Protein AF-I3VZL4-F1 (afdb_monomer_lite)

Secondary structure (DSSP, 8-state):
--SHHHHHHHHHHHHHHHHHHHHHHHIIIII----S-TTHHHHHHHHHTTS-HHHHHHHHHHHHHHHHHHTTTSTT--HHHHHHHHHHHHHHHHHHT--

Sequence (99 aa):
MRDKDTVSQLLSAAFFILPALILHLYGYLVKKEIWIASGDFYVIPTIGIMVLPEYAATLMLVALVICIAVTRWIPKIPFVTVLFFVFSGYQVLILSGAL

Structure (mmCIF, N/CA/C/O backbone):
data_AF-I3VZL4-F1
#
_entry.id   AF-I3VZL4-F1
#
loop_
_atom_site.group_PDB
_atom_site.id
_atom_site.type_symbol
_atom_site.label_atom_id
_atom_site.label_alt_id
_atom_site.label_comp_id
_atom_site.label_asym_id
_atom_site.label_entity_id
_atom_site.label_seq_id
_atom_site.pdbx_PDB_ins_code
_atom_site.Cartn_x
_atom_site.Cartn_y
_atom_site.Cartn_z
_atom_site.occupancy
_atom_site.B_iso_or_equiv
_atom_site.auth_seq_id
_atom_site.auth_comp_id
_atom_site.auth_asym_id
_atom_site.auth_atom_id
_atom_site.pdbx_PDB_model_num
ATOM 1 N N . MET A 1 1 ? 24.363 -2.404 -15.374 1.00 43.47 1 MET A N 1
ATOM 2 C CA . MET A 1 1 ? 22.893 -2.511 -15.230 1.00 43.47 1 MET A CA 1
ATOM 3 C C . MET A 1 1 ? 22.526 -2.786 -13.767 1.00 43.47 1 MET A C 1
ATOM 5 O O . MET A 1 1 ? 22.038 -3.857 -13.474 1.00 43.47 1 MET A O 1
ATOM 9 N N . ARG A 1 2 ? 22.846 -1.886 -12.821 1.00 47.75 2 ARG A N 1
ATOM 10 C CA . ARG A 1 2 ? 22.563 -2.109 -11.380 1.00 47.75 2 ARG A CA 1
ATOM 11 C C .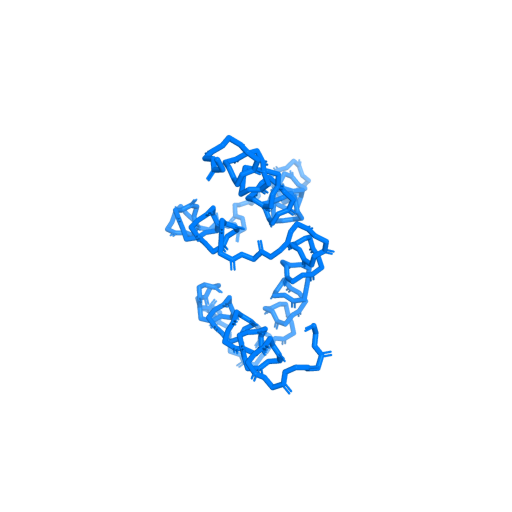 ARG A 1 2 ? 21.989 -0.882 -10.658 1.00 47.75 2 ARG A C 1
ATOM 13 O O . ARG A 1 2 ? 21.516 -1.004 -9.541 1.00 47.75 2 ARG A O 1
ATOM 20 N N . ASP A 1 3 ? 22.011 0.283 -11.307 1.00 50.91 3 ASP A N 1
ATOM 21 C CA . ASP A 1 3 ? 21.625 1.563 -10.696 1.00 50.91 3 ASP A CA 1
ATOM 22 C C . ASP A 1 3 ? 20.216 2.025 -11.120 1.00 50.91 3 ASP A C 1
ATOM 24 O O . ASP A 1 3 ? 19.443 2.530 -10.309 1.00 50.91 3 ASP A O 1
ATOM 28 N N . LYS A 1 4 ? 19.829 1.743 -12.378 1.00 52.81 4 LYS A N 1
ATOM 29 C CA . LYS A 1 4 ? 18.481 2.040 -12.900 1.00 52.81 4 LYS A CA 1
ATOM 30 C C . LYS A 1 4 ? 17.372 1.259 -12.179 1.00 52.81 4 LYS A C 1
ATOM 32 O O . LYS A 1 4 ? 16.263 1.773 -12.065 1.00 52.81 4 LYS A O 1
ATOM 37 N N . ASP A 1 5 ? 17.681 0.075 -11.651 1.00 73.00 5 ASP A N 1
ATOM 38 C CA . ASP A 1 5 ? 16.697 -0.777 -10.975 1.00 73.00 5 ASP A CA 1
ATOM 39 C C . ASP A 1 5 ? 16.379 -0.275 -9.562 1.00 73.00 5 ASP A C 1
ATOM 41 O O . ASP A 1 5 ? 15.218 -0.267 -9.163 1.00 73.00 5 ASP A O 1
ATOM 45 N N . THR A 1 6 ? 17.372 0.235 -8.829 1.00 85.50 6 THR A N 1
ATOM 46 C CA . THR A 1 6 ? 17.184 0.697 -7.444 1.00 85.50 6 THR A CA 1
ATOM 47 C C . THR A 1 6 ? 16.317 1.950 -7.375 1.00 85.50 6 THR A C 1
ATOM 49 O O . THR A 1 6 ? 15.414 2.035 -6.545 1.00 85.50 6 THR A O 1
ATOM 52 N N . VAL A 1 7 ? 16.555 2.922 -8.263 1.00 89.44 7 VAL A N 1
ATOM 53 C CA . VAL A 1 7 ? 15.745 4.151 -8.321 1.00 89.44 7 VAL A CA 1
ATOM 54 C C . VAL A 1 7 ? 14.301 3.823 -8.698 1.00 89.44 7 VAL A C 1
ATOM 56 O O . VAL A 1 7 ? 13.374 4.356 -8.091 1.00 89.44 7 VAL A O 1
ATOM 59 N N . SER A 1 8 ? 14.107 2.910 -9.654 1.00 89.81 8 SER A N 1
ATOM 60 C CA . SER A 1 8 ? 12.779 2.437 -10.056 1.00 89.81 8 SER A CA 1
ATOM 61 C C . SER 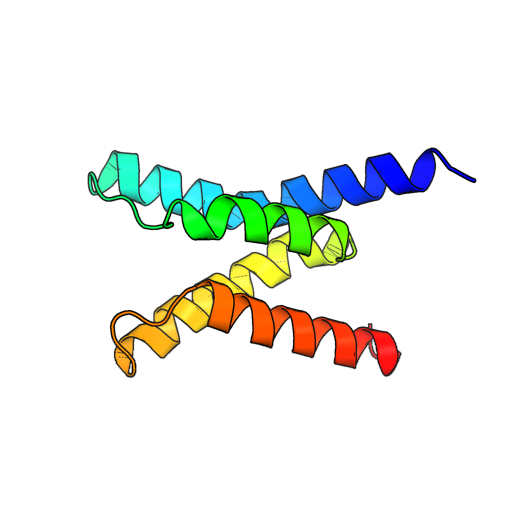A 1 8 ? 12.049 1.746 -8.898 1.00 89.81 8 SER A C 1
ATOM 63 O O . SER A 1 8 ? 10.916 2.100 -8.582 1.00 89.81 8 SER A O 1
ATOM 65 N N . GLN A 1 9 ? 12.718 0.836 -8.184 1.00 91.38 9 GLN A N 1
ATOM 66 C CA . GLN A 1 9 ? 12.158 0.160 -7.007 1.00 91.38 9 GLN A CA 1
ATOM 67 C C . GLN A 1 9 ? 11.798 1.143 -5.890 1.00 91.38 9 GLN A C 1
ATOM 69 O O . GLN A 1 9 ? 10.741 1.015 -5.273 1.00 91.38 9 GLN A O 1
ATOM 74 N N . LEU A 1 10 ? 12.646 2.146 -5.645 1.00 92.88 10 LEU A N 1
ATOM 75 C CA . LEU A 1 10 ? 12.395 3.163 -4.627 1.00 92.88 10 LEU A CA 1
ATOM 76 C C . LEU A 1 10 ? 11.200 4.052 -4.995 1.00 92.88 10 LEU A C 1
ATOM 78 O O . LEU A 1 10 ? 10.360 4.329 -4.140 1.00 92.88 10 LEU A O 1
ATOM 82 N N . LEU A 1 11 ? 11.097 4.462 -6.264 1.00 94.38 11 LEU A N 1
ATOM 83 C CA . LEU A 1 11 ? 9.942 5.203 -6.776 1.00 94.38 11 LEU A CA 1
ATOM 84 C C . LEU A 1 11 ? 8.660 4.382 -6.660 1.00 94.38 11 LEU A C 1
ATOM 86 O O . LEU A 1 11 ? 7.646 4.900 -6.199 1.00 94.38 11 LEU A O 1
ATOM 90 N N . SER A 1 12 ? 8.718 3.101 -7.018 1.00 95.25 12 SER A N 1
ATOM 91 C CA . SER A 1 12 ? 7.574 2.202 -6.898 1.00 95.25 12 SER A CA 1
ATOM 92 C C . SER A 1 12 ? 7.128 2.048 -5.446 1.00 95.25 12 SER A C 1
ATOM 94 O O . SER A 1 12 ? 5.956 2.248 -5.137 1.00 95.25 12 SER A O 1
ATOM 96 N N . ALA A 1 13 ? 8.062 1.823 -4.516 1.00 94.94 13 ALA A N 1
ATOM 97 C CA . ALA A 1 13 ? 7.755 1.779 -3.090 1.00 94.94 13 ALA A CA 1
ATOM 98 C C . ALA A 1 13 ? 7.132 3.090 -2.587 1.00 94.94 13 ALA A C 1
ATOM 100 O O . ALA A 1 13 ? 6.112 3.059 -1.897 1.00 94.94 13 ALA A O 1
ATOM 101 N N . ALA A 1 14 ? 7.693 4.240 -2.970 1.00 94.88 14 ALA A N 1
ATOM 102 C CA . ALA A 1 14 ? 7.159 5.546 -2.599 1.00 94.88 14 ALA A CA 1
ATOM 103 C C . ALA A 1 14 ? 5.724 5.747 -3.118 1.00 94.88 14 ALA A C 1
ATOM 105 O O . ALA A 1 14 ? 4.840 6.138 -2.354 1.00 94.88 14 ALA A O 1
ATOM 106 N N . PHE A 1 15 ? 5.469 5.431 -4.390 1.00 96.31 15 PHE A N 1
ATOM 107 C CA . PHE A 1 15 ? 4.143 5.546 -5.000 1.00 96.31 15 PHE A CA 1
ATOM 108 C C . PHE A 1 15 ? 3.140 4.537 -4.446 1.00 96.31 15 PHE A C 1
ATOM 110 O O . PHE A 1 15 ? 1.971 4.879 -4.293 1.00 96.31 15 PHE A O 1
ATOM 117 N N . PHE A 1 16 ? 3.578 3.331 -4.088 1.00 96.56 16 PHE A N 1
ATOM 118 C CA . PHE A 1 16 ? 2.722 2.320 -3.472 1.00 96.56 16 PHE A CA 1
ATOM 119 C C . PHE A 1 16 ? 2.287 2.734 -2.059 1.00 96.56 16 PHE A C 1
ATOM 121 O O . PHE A 1 16 ? 1.136 2.543 -1.681 1.00 96.56 16 PHE A O 1
ATOM 128 N N . ILE A 1 17 ? 3.181 3.344 -1.273 1.00 95.12 17 ILE A N 1
ATOM 129 C CA . ILE A 1 17 ? 2.876 3.813 0.091 1.00 95.12 17 ILE A CA 1
ATOM 130 C C . ILE A 1 17 ? 1.948 5.033 0.077 1.00 95.12 17 ILE A C 1
ATOM 132 O O . ILE A 1 17 ? 1.105 5.177 0.966 1.00 95.12 17 ILE A O 1
ATOM 136 N N . LEU A 1 18 ? 2.101 5.922 -0.908 1.00 94.81 18 LEU A N 1
ATOM 137 C CA . LEU A 1 18 ? 1.504 7.257 -0.899 1.00 94.81 18 LEU A CA 1
ATOM 138 C C . LEU A 1 18 ? -0.018 7.271 -0.628 1.00 94.81 18 LEU A C 1
ATOM 140 O O . LEU A 1 18 ? -0.431 8.011 0.268 1.00 94.81 18 LEU A O 1
ATOM 144 N N . PRO A 1 19 ? -0.871 6.459 -1.289 1.00 94.81 19 PRO A N 1
ATOM 145 C CA . PRO A 1 19 ? -2.316 6.502 -1.049 1.00 94.81 19 PRO A CA 1
ATOM 146 C C . PRO A 1 19 ? -2.703 6.054 0.363 1.00 94.81 19 PRO A C 1
ATOM 148 O O . PRO A 1 19 ? -3.555 6.670 1.005 1.00 94.81 19 PRO A O 1
ATOM 151 N N . ALA A 1 20 ? -2.045 5.009 0.868 1.00 93.38 20 ALA A N 1
ATOM 152 C CA . ALA A 1 20 ? -2.246 4.509 2.223 1.00 93.38 20 ALA A CA 1
ATOM 153 C C . ALA A 1 20 ? -1.831 5.557 3.265 1.00 93.38 20 ALA A C 1
ATOM 155 O O . ALA A 1 20 ? -2.550 5.799 4.235 1.00 93.38 20 ALA A O 1
ATOM 156 N N . LEU A 1 21 ? -0.709 6.238 3.029 1.00 92.75 21 LEU A N 1
ATOM 157 C CA . LEU A 1 21 ? -0.200 7.283 3.909 1.00 92.75 21 LEU A CA 1
ATOM 158 C C . LEU A 1 21 ? -1.112 8.518 3.927 1.00 92.75 21 LEU A C 1
ATOM 160 O O . LEU A 1 21 ? -1.389 9.044 5.002 1.00 92.75 21 LEU A O 1
ATOM 164 N N . ILE A 1 22 ? -1.641 8.943 2.775 1.00 94.00 22 ILE A N 1
ATOM 165 C CA . ILE A 1 22 ? -2.627 10.035 2.695 1.00 94.00 22 ILE A CA 1
ATOM 166 C C . ILE A 1 22 ? -3.879 9.687 3.509 1.00 94.00 22 ILE A C 1
ATOM 168 O O . ILE A 1 22 ? -4.343 10.504 4.307 1.00 94.00 22 ILE A O 1
ATOM 172 N N . LEU A 1 23 ? -4.408 8.472 3.343 1.00 91.75 23 LEU A N 1
ATOM 173 C CA . LEU A 1 23 ? -5.600 8.029 4.062 1.00 91.75 23 LEU A CA 1
ATOM 174 C C . LEU A 1 23 ? -5.346 7.947 5.576 1.00 91.75 23 LEU A C 1
ATOM 176 O O . LEU A 1 23 ? -6.177 8.386 6.370 1.00 91.75 23 LEU A O 1
ATOM 180 N N . HIS A 1 24 ? -4.176 7.447 5.975 1.00 91.06 24 HIS A N 1
ATOM 181 C CA . HIS A 1 24 ? -3.755 7.399 7.371 1.00 91.06 24 HIS A CA 1
ATOM 182 C C . HIS A 1 24 ? -3.642 8.799 7.986 1.00 91.06 24 HIS A C 1
ATOM 184 O O . HIS A 1 24 ? -4.183 9.039 9.064 1.00 91.06 24 HIS A O 1
ATOM 190 N N . LEU A 1 25 ? -2.984 9.738 7.296 1.00 93.06 25 LEU A N 1
ATOM 191 C CA . LEU A 1 25 ? -2.872 11.127 7.744 1.00 93.06 25 LEU A CA 1
ATOM 192 C C . LEU A 1 25 ? -4.246 11.785 7.875 1.00 93.06 25 LEU A C 1
ATOM 194 O O . LEU A 1 25 ? -4.498 12.474 8.860 1.00 93.06 25 LEU A O 1
ATOM 198 N N . TYR A 1 26 ? -5.152 11.547 6.925 1.00 93.31 26 TYR A N 1
ATOM 199 C CA . TYR A 1 26 ? -6.523 12.041 7.010 1.00 93.31 26 TYR A CA 1
ATOM 200 C C . TYR A 1 26 ? -7.250 11.497 8.250 1.00 93.31 26 TYR A C 1
ATOM 202 O O . TYR A 1 26 ? -7.803 12.280 9.027 1.00 93.31 26 TYR A O 1
ATOM 210 N N . GLY A 1 27 ? -7.210 10.179 8.476 1.00 91.81 27 GLY A N 1
ATOM 211 C CA . GLY A 1 27 ? -7.804 9.545 9.657 1.00 91.81 27 GLY A CA 1
ATOM 212 C C . GLY A 1 27 ? -7.229 10.098 10.962 1.00 91.81 27 GLY A C 1
ATOM 213 O O . GLY A 1 27 ? -7.970 10.462 11.878 1.00 91.81 27 GLY A O 1
ATOM 214 N N . TYR A 1 28 ? -5.912 10.289 11.009 1.00 93.12 28 TYR A N 1
ATOM 215 C CA . TYR A 1 28 ? -5.234 10.833 12.178 1.00 93.12 28 TYR A CA 1
ATOM 216 C C . TYR A 1 28 ? -5.598 12.302 12.448 1.00 93.12 28 TYR A C 1
ATOM 218 O O . TYR A 1 28 ? -5.913 12.672 13.581 1.00 93.12 28 TYR A O 1
ATOM 226 N N . LEU A 1 29 ? -5.583 13.158 11.423 1.00 95.62 29 LEU A N 1
ATOM 227 C CA . LEU A 1 29 ? -5.812 14.596 11.579 1.00 95.62 29 LEU A CA 1
ATOM 228 C C . LEU A 1 29 ? -7.284 14.930 11.839 1.00 95.62 29 LEU A C 1
ATOM 230 O O . LEU A 1 29 ? -7.572 15.749 12.712 1.00 95.62 29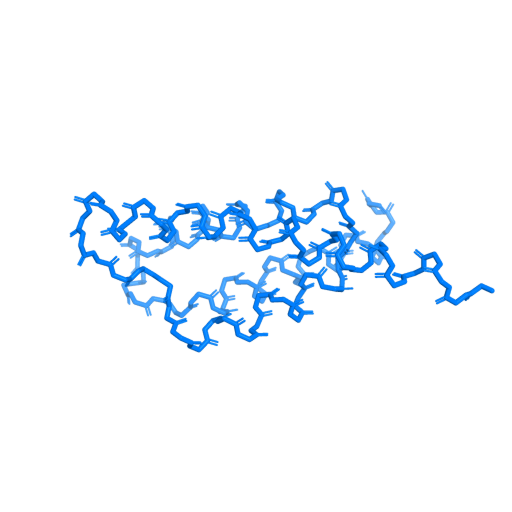 LEU A O 1
ATOM 234 N N . VAL A 1 30 ? -8.202 14.291 11.107 1.00 95.56 30 VAL A N 1
ATOM 235 C CA . VAL A 1 30 ? -9.635 14.626 11.112 1.00 95.56 30 VAL A CA 1
ATOM 236 C C . VAL A 1 30 ? -10.417 13.787 12.117 1.00 95.56 30 VAL A C 1
ATOM 238 O O . VAL A 1 30 ? -11.320 14.305 12.772 1.00 95.56 30 VAL A O 1
ATOM 241 N N . LYS A 1 31 ? -10.098 12.494 12.241 1.00 92.12 31 LYS A N 1
ATOM 242 C CA . LYS A 1 31 ? -10.854 11.549 13.079 1.00 92.12 31 LYS A CA 1
ATOM 243 C C . LYS A 1 31 ? -10.145 11.175 14.378 1.00 92.12 31 LYS A C 1
ATOM 245 O O . LYS A 1 31 ? -10.795 10.622 15.254 1.00 92.12 31 LYS A O 1
ATOM 250 N N . LYS A 1 32 ? -8.858 11.521 14.534 1.00 90.50 32 LYS A N 1
ATOM 251 C CA . LYS A 1 32 ? -8.008 11.094 15.664 1.00 90.50 32 LYS A CA 1
ATOM 252 C C . LYS A 1 32 ? -7.921 9.569 15.786 1.00 90.50 32 LYS A C 1
ATOM 254 O O . LYS A 1 32 ? -7.739 9.037 16.876 1.00 90.50 32 LYS A O 1
ATOM 259 N N . GLU A 1 33 ? -8.016 8.878 14.653 1.00 87.81 33 GLU A N 1
ATOM 260 C CA . GLU A 1 33 ? -7.976 7.421 14.566 1.00 87.81 33 GLU A CA 1
ATOM 261 C C . GLU A 1 33 ? -6.739 6.951 13.798 1.00 87.81 33 GLU A C 1
ATOM 263 O O . GLU A 1 33 ? -6.257 7.613 12.879 1.00 87.81 33 GLU A O 1
ATOM 268 N N . ILE A 1 34 ? -6.238 5.774 14.170 1.00 85.31 34 ILE A N 1
ATOM 269 C CA . ILE A 1 34 ? -5.142 5.089 13.484 1.00 85.31 34 ILE A CA 1
ATOM 270 C C . ILE A 1 34 ? -5.769 3.994 12.622 1.00 85.31 34 ILE A C 1
ATOM 272 O O . ILE A 1 34 ? -6.263 2.998 13.145 1.00 85.31 34 ILE A O 1
ATOM 276 N N . TRP A 1 35 ? -5.774 4.190 11.304 1.00 83.44 35 TRP A N 1
ATOM 277 C CA . TRP A 1 35 ? -6.452 3.278 10.370 1.00 83.44 35 TRP A CA 1
ATOM 278 C C . TRP A 1 35 ? -5.560 2.194 9.773 1.00 83.44 35 TRP A C 1
ATOM 280 O O . TRP A 1 35 ? -6.065 1.183 9.299 1.00 83.44 35 TRP A O 1
ATOM 290 N N . ILE A 1 36 ? -4.244 2.396 9.795 1.00 82.88 36 ILE A N 1
ATOM 291 C CA . ILE A 1 36 ? -3.274 1.411 9.310 1.00 82.88 36 ILE A CA 1
ATOM 292 C C . ILE A 1 36 ? -2.525 0.886 10.520 1.00 82.88 36 ILE A C 1
ATOM 294 O O . ILE A 1 36 ? -1.948 1.675 11.275 1.00 82.88 36 ILE A O 1
ATOM 298 N N . ALA A 1 37 ? -2.569 -0.429 10.720 1.00 81.25 37 ALA A N 1
ATOM 299 C CA . ALA A 1 37 ? -1.908 -1.059 11.846 1.00 81.25 37 ALA A CA 1
ATOM 300 C C . ALA A 1 37 ? -0.389 -1.025 11.644 1.00 81.25 37 ALA A C 1
ATOM 302 O O . ALA A 1 37 ? 0.104 -1.110 10.521 1.00 81.25 37 ALA A O 1
ATOM 303 N N . SER A 1 38 ? 0.371 -0.965 12.739 1.00 75.62 38 SER A N 1
ATOM 304 C CA . SER A 1 38 ? 1.842 -0.994 12.699 1.00 75.62 38 SER A CA 1
ATOM 305 C C . SER A 1 38 ? 2.394 -2.205 11.933 1.00 75.62 38 SER A C 1
ATOM 307 O O . SER A 1 38 ? 3.417 -2.094 11.264 1.00 75.62 38 SER A O 1
ATOM 309 N N . GLY A 1 39 ? 1.689 -3.341 11.977 1.00 75.31 39 GLY A N 1
ATOM 310 C CA . GLY A 1 39 ? 2.039 -4.550 11.232 1.00 75.31 39 GLY A CA 1
ATOM 311 C C . GLY A 1 39 ? 1.927 -4.417 9.709 1.00 75.31 39 GLY A C 1
ATOM 312 O O . GLY A 1 39 ? 2.604 -5.139 8.990 1.00 75.31 39 GLY A O 1
ATOM 313 N N . ASP A 1 40 ? 1.144 -3.474 9.191 1.00 83.00 40 ASP A N 1
ATOM 314 C CA . ASP A 1 40 ? 1.023 -3.279 7.743 1.00 83.00 40 ASP A CA 1
ATOM 315 C C . ASP A 1 40 ? 2.201 -2.449 7.189 1.00 83.00 40 ASP A C 1
ATOM 317 O O . ASP A 1 40 ? 2.541 -2.545 6.009 1.00 83.00 40 ASP A O 1
ATOM 321 N N . PHE A 1 41 ? 2.889 -1.677 8.043 1.00 78.81 41 PHE A N 1
ATOM 322 C CA . PHE A 1 41 ? 3.940 -0.740 7.625 1.00 78.81 41 PHE A CA 1
ATOM 323 C C . PHE A 1 41 ? 5.200 -1.401 7.061 1.00 78.81 41 PHE A C 1
ATOM 325 O O . PHE A 1 41 ? 5.897 -0.755 6.284 1.00 78.81 41 PHE A O 1
ATOM 332 N N . TYR A 1 42 ? 5.510 -2.657 7.407 1.00 81.31 42 TYR A N 1
ATOM 333 C CA . TYR A 1 42 ? 6.632 -3.373 6.780 1.00 81.31 42 TYR A CA 1
ATOM 334 C C . TYR A 1 42 ? 6.213 -4.090 5.489 1.00 81.31 42 TYR A C 1
ATOM 336 O O . TYR A 1 42 ? 7.032 -4.282 4.589 1.00 81.31 42 TYR A O 1
ATOM 344 N N . VAL A 1 43 ? 4.935 -4.456 5.361 1.00 88.00 43 VAL A N 1
ATOM 345 C CA . VAL A 1 43 ? 4.420 -5.187 4.197 1.00 88.00 43 VAL A CA 1
ATOM 346 C C . VAL A 1 43 ? 4.284 -4.259 2.997 1.00 88.00 43 VAL A C 1
ATOM 348 O O . VAL A 1 43 ? 4.700 -4.608 1.896 1.00 88.00 43 VAL A O 1
ATOM 351 N N . ILE A 1 44 ? 3.758 -3.054 3.214 1.00 90.31 44 ILE A N 1
ATOM 352 C CA . ILE A 1 44 ? 3.513 -2.068 2.156 1.00 90.31 44 ILE A CA 1
ATOM 353 C C . ILE A 1 44 ? 4.783 -1.744 1.333 1.00 90.31 44 ILE A C 1
ATOM 355 O O . ILE A 1 44 ? 4.737 -1.923 0.115 1.00 90.31 44 ILE A O 1
ATOM 359 N N . PRO A 1 45 ? 5.920 -1.314 1.921 1.00 88.94 45 PRO A N 1
ATOM 360 C CA . PRO A 1 45 ? 7.140 -1.048 1.153 1.00 88.94 45 PRO A CA 1
ATOM 361 C C . PRO A 1 45 ? 7.699 -2.309 0.485 1.00 88.94 45 PRO A C 1
ATOM 363 O O . PRO A 1 45 ? 8.213 -2.228 -0.628 1.00 88.94 45 PRO A O 1
ATOM 366 N N . THR A 1 46 ? 7.566 -3.473 1.132 1.00 91.31 46 THR A N 1
ATOM 367 C CA . THR A 1 46 ? 8.033 -4.758 0.587 1.00 91.31 46 THR A CA 1
ATOM 368 C C . THR A 1 46 ? 7.277 -5.147 -0.681 1.00 91.31 46 THR A C 1
ATOM 370 O O . THR A 1 46 ? 7.890 -5.587 -1.647 1.00 91.31 46 THR A O 1
ATOM 373 N N . ILE A 1 47 ? 5.957 -4.950 -0.713 1.00 92.88 47 ILE A N 1
ATOM 374 C CA . ILE A 1 47 ? 5.169 -5.148 -1.935 1.00 92.88 47 ILE A CA 1
ATOM 375 C C . ILE A 1 47 ? 5.525 -4.071 -2.961 1.00 92.88 47 ILE A C 1
ATOM 377 O O . ILE A 1 47 ? 5.712 -4.381 -4.133 1.00 92.88 47 ILE A O 1
ATOM 381 N N . GLY A 1 48 ? 5.676 -2.820 -2.523 1.00 92.56 48 GLY A N 1
ATOM 382 C CA . GLY A 1 48 ? 5.973 -1.690 -3.398 1.00 92.56 48 GLY A CA 1
ATOM 383 C C . GLY A 1 48 ? 7.228 -1.876 -4.255 1.00 92.56 48 GLY A C 1
ATOM 384 O O . GLY A 1 48 ? 7.197 -1.573 -5.441 1.00 92.56 48 GLY A O 1
ATOM 385 N N . ILE A 1 49 ? 8.306 -2.459 -3.720 1.00 94.38 49 ILE A N 1
ATOM 386 C CA . ILE A 1 49 ? 9.520 -2.741 -4.516 1.00 94.38 49 ILE A CA 1
ATOM 387 C C . ILE A 1 49 ? 9.338 -3.851 -5.571 1.00 94.38 49 ILE A C 1
ATOM 389 O O . ILE A 1 49 ? 10.183 -3.991 -6.451 1.00 94.38 49 ILE A O 1
ATOM 393 N N . MET A 1 50 ? 8.268 -4.650 -5.489 1.00 93.31 50 MET A N 1
ATOM 394 C CA . MET A 1 50 ? 7.983 -5.775 -6.396 1.00 93.31 50 MET A CA 1
ATOM 395 C C . MET A 1 50 ? 7.003 -5.417 -7.523 1.00 93.31 50 MET A C 1
ATOM 397 O O . MET A 1 50 ? 6.649 -6.273 -8.336 1.00 93.31 50 MET A O 1
ATOM 401 N N . VAL A 1 51 ? 6.533 -4.172 -7.565 1.00 93.94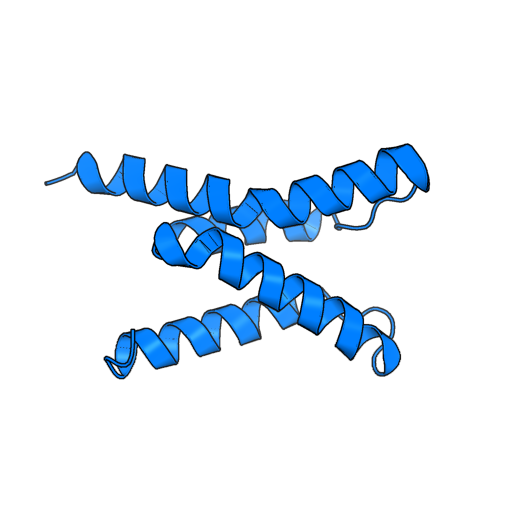 51 VAL A N 1
ATOM 402 C CA . VAL A 1 51 ? 5.576 -3.673 -8.557 1.00 93.94 51 VAL A CA 1
ATOM 403 C C . VAL A 1 51 ? 6.279 -2.673 -9.474 1.00 93.94 51 VAL A C 1
ATOM 405 O O . VAL A 1 51 ? 7.210 -1.988 -9.052 1.00 93.94 51 VAL A O 1
ATOM 408 N N . LEU A 1 52 ? 5.837 -2.558 -10.727 1.00 93.06 52 LEU A N 1
ATOM 409 C CA . LEU A 1 52 ? 6.271 -1.477 -11.613 1.00 93.06 52 LEU A CA 1
ATOM 410 C C . LEU A 1 52 ? 5.762 -0.105 -11.112 1.00 93.06 52 LEU A C 1
ATOM 412 O O . LEU A 1 52 ? 4.595 0.004 -10.716 1.00 93.06 52 LEU A O 1
ATOM 416 N N . PRO A 1 53 ? 6.579 0.964 -11.176 1.00 93.75 53 PRO A N 1
ATOM 417 C CA . PRO A 1 53 ? 6.204 2.281 -10.651 1.00 93.75 53 PRO A CA 1
ATOM 418 C C . PRO A 1 53 ? 4.883 2.834 -11.201 1.00 93.75 53 PRO A C 1
ATOM 420 O O . PRO A 1 53 ? 4.122 3.455 -10.462 1.00 93.75 53 PRO A O 1
ATOM 423 N N . GLU A 1 54 ? 4.587 2.589 -12.478 1.00 94.56 54 GLU A N 1
ATOM 424 C CA . GLU A 1 54 ? 3.370 3.060 -13.154 1.00 94.56 54 GLU A CA 1
ATOM 425 C C . GLU A 1 54 ? 2.065 2.459 -12.604 1.00 94.56 54 GLU A C 1
ATOM 427 O O . GLU A 1 54 ? 1.017 3.101 -12.682 1.00 94.56 54 GLU A O 1
ATOM 432 N N . TYR A 1 55 ? 2.119 1.281 -11.972 1.00 95.50 55 TYR A N 1
ATOM 433 C CA . TYR A 1 55 ? 0.949 0.625 -11.374 1.00 95.50 55 TYR A CA 1
ATOM 434 C C . TYR A 1 55 ? 0.889 0.762 -9.851 1.00 95.50 55 TYR A C 1
ATOM 436 O O . TYR A 1 55 ? -0.154 0.498 -9.252 1.00 95.50 55 TYR A O 1
ATOM 444 N N . ALA A 1 56 ? 1.974 1.199 -9.212 1.00 96.38 56 ALA A N 1
ATOM 445 C CA . ALA A 1 56 ? 2.138 1.178 -7.764 1.00 96.38 56 ALA A CA 1
ATOM 446 C C . ALA A 1 56 ? 1.020 1.916 -7.002 1.00 96.38 56 ALA A C 1
ATOM 448 O O . ALA A 1 56 ? 0.339 1.327 -6.159 1.00 96.38 56 ALA A O 1
ATOM 449 N N . ALA A 1 57 ? 0.777 3.188 -7.328 1.00 96.88 57 AL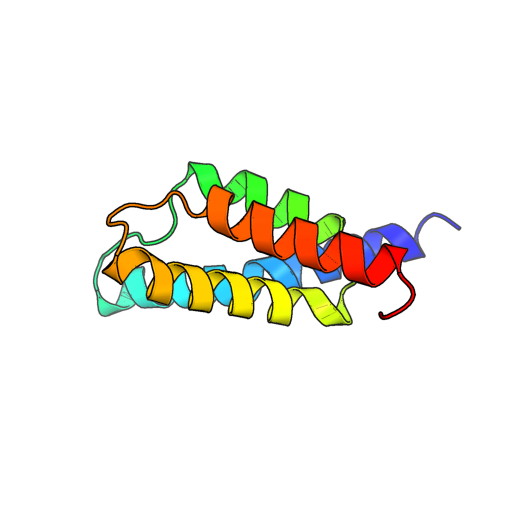A A N 1
ATOM 450 C CA . ALA A 1 57 ? -0.259 3.978 -6.660 1.00 96.88 57 ALA A CA 1
ATOM 451 C C . ALA A 1 57 ? -1.668 3.411 -6.911 1.00 96.88 57 ALA A C 1
ATOM 453 O O . ALA A 1 57 ? -2.488 3.329 -5.994 1.00 96.88 57 ALA A O 1
ATOM 454 N N . THR A 1 58 ? -1.939 2.973 -8.143 1.00 96.75 58 THR A N 1
ATOM 455 C CA . THR A 1 58 ? -3.236 2.412 -8.539 1.00 96.75 58 THR A CA 1
ATOM 456 C C . THR A 1 58 ? -3.529 1.110 -7.804 1.00 96.75 58 THR A C 1
ATOM 458 O O . THR A 1 58 ? -4.630 0.943 -7.287 1.00 96.75 58 THR A O 1
ATOM 461 N N . LEU A 1 59 ? -2.555 0.204 -7.685 1.00 97.38 59 LEU A N 1
ATOM 462 C CA . LEU A 1 59 ? -2.740 -1.056 -6.963 1.00 97.38 59 LEU A CA 1
ATOM 463 C C . LEU A 1 59 ? -3.027 -0.829 -5.478 1.00 97.38 59 LEU A C 1
ATOM 465 O O . LEU A 1 59 ? -3.919 -1.477 -4.931 1.00 97.38 59 LEU A O 1
ATOM 469 N N . MET A 1 60 ? -2.343 0.120 -4.831 1.00 97.06 60 MET A N 1
ATOM 470 C CA . MET A 1 60 ? -2.669 0.478 -3.448 1.00 97.06 60 MET A CA 1
ATOM 471 C C . MET A 1 60 ? -4.086 1.053 -3.330 1.00 97.06 60 MET A C 1
ATOM 473 O O . MET A 1 60 ? -4.835 0.668 -2.434 1.00 97.06 60 MET A O 1
ATOM 477 N N . LEU A 1 61 ? -4.490 1.944 -4.242 1.00 96.81 61 LEU A N 1
ATOM 478 C CA . LEU A 1 61 ? -5.855 2.477 -4.261 1.00 96.81 61 LEU A CA 1
ATOM 479 C C . LEU A 1 61 ? -6.898 1.366 -4.423 1.00 96.81 61 LEU A C 1
ATOM 481 O O . LEU A 1 61 ? -7.879 1.345 -3.681 1.00 96.81 61 LEU A O 1
ATOM 485 N N . VAL A 1 62 ? -6.671 0.413 -5.330 1.00 97.44 62 VAL A N 1
ATOM 486 C CA . VAL A 1 62 ? -7.543 -0.757 -5.500 1.00 97.44 62 VAL A CA 1
ATOM 487 C C . VAL A 1 62 ? -7.612 -1.574 -4.208 1.00 97.44 62 VAL A C 1
ATOM 489 O O . VAL A 1 62 ? -8.709 -1.919 -3.772 1.00 97.44 62 VAL A O 1
ATOM 492 N N . ALA A 1 63 ? -6.480 -1.830 -3.547 1.00 96.50 63 ALA A N 1
ATOM 493 C CA . ALA A 1 63 ? -6.459 -2.548 -2.274 1.00 96.50 63 ALA A CA 1
ATOM 494 C C . ALA A 1 63 ? -7.255 -1.826 -1.178 1.00 96.50 63 ALA A C 1
ATOM 496 O O . ALA A 1 63 ? -8.025 -2.463 -0.459 1.00 96.50 63 ALA A O 1
ATOM 497 N N . LEU A 1 64 ? -7.134 -0.501 -1.070 1.00 95.25 64 LEU A N 1
ATOM 498 C CA . LEU A 1 64 ? -7.909 0.297 -0.117 1.00 95.25 64 LEU A CA 1
ATOM 499 C C . LEU A 1 64 ? -9.411 0.242 -0.420 1.00 95.25 64 LEU A C 1
ATOM 501 O O . LEU A 1 64 ? -10.208 0.020 0.490 1.00 95.25 64 LEU A O 1
ATOM 505 N N . VAL A 1 65 ? -9.804 0.385 -1.689 1.00 96.12 65 VAL A N 1
ATOM 506 C CA . VAL A 1 65 ? -11.212 0.312 -2.112 1.00 96.12 65 VAL A CA 1
ATOM 507 C C . VAL A 1 65 ? -11.803 -1.065 -1.813 1.00 96.12 65 VAL A C 1
ATOM 509 O O . VAL A 1 65 ? -12.885 -1.150 -1.228 1.00 96.12 65 VAL A O 1
ATOM 512 N N . ILE A 1 66 ? -11.086 -2.142 -2.148 1.00 96.38 66 ILE A N 1
ATOM 513 C CA . ILE A 1 66 ? -11.514 -3.509 -1.833 1.00 96.38 66 ILE A CA 1
ATOM 514 C C . ILE A 1 66 ? -11.613 -3.693 -0.320 1.00 96.38 66 ILE A C 1
ATOM 516 O O . ILE A 1 66 ? -12.608 -4.233 0.151 1.00 96.38 66 ILE A O 1
ATOM 520 N N . CYS A 1 67 ? -10.640 -3.213 0.456 1.00 94.38 67 CYS A N 1
ATOM 521 C CA . CYS A 1 67 ? -10.669 -3.316 1.913 1.00 94.38 67 CYS A CA 1
ATOM 522 C C . CYS A 1 67 ? -11.914 -2.635 2.499 1.00 94.38 67 CYS A C 1
ATOM 524 O O . CYS A 1 67 ? -12.650 -3.252 3.271 1.00 94.38 67 CYS A O 1
ATOM 526 N N . ILE A 1 68 ? -12.214 -1.404 2.073 1.00 92.38 68 ILE A N 1
ATOM 527 C CA . ILE A 1 68 ? -13.406 -0.657 2.505 1.00 92.38 68 ILE A CA 1
ATOM 528 C C . ILE A 1 68 ? -14.692 -1.404 2.124 1.00 92.38 68 ILE A C 1
ATOM 530 O O . ILE A 1 68 ? -15.617 -1.491 2.934 1.00 92.38 68 ILE A O 1
ATOM 534 N N . ALA A 1 69 ? -14.758 -1.957 0.910 1.00 95.31 69 ALA A N 1
ATOM 535 C CA . ALA A 1 69 ? -15.913 -2.721 0.451 1.00 95.31 69 ALA A CA 1
ATOM 536 C C . ALA A 1 69 ? -16.097 -4.010 1.267 1.00 95.31 69 ALA A C 1
ATOM 538 O O . ALA A 1 69 ? -17.179 -4.257 1.798 1.00 95.31 69 ALA A O 1
ATOM 539 N N . VAL A 1 70 ? -15.030 -4.797 1.425 1.00 94.94 70 VAL A N 1
ATOM 540 C CA . VAL A 1 70 ? -15.058 -6.105 2.091 1.00 94.94 70 VAL A CA 1
ATOM 541 C C . VAL A 1 70 ? -15.321 -5.984 3.588 1.00 94.94 70 VAL A C 1
ATOM 543 O O . VAL A 1 70 ? -16.031 -6.819 4.150 1.00 94.94 70 VAL A O 1
ATOM 546 N N . THR A 1 71 ? -14.845 -4.911 4.223 1.00 92.31 71 THR A N 1
ATOM 547 C CA . THR A 1 71 ? -15.071 -4.648 5.654 1.00 92.31 71 THR A CA 1
ATOM 548 C C . THR A 1 71 ? -16.561 -4.558 6.008 1.00 92.31 71 THR A C 1
ATOM 550 O O . THR A 1 71 ? -16.931 -4.795 7.157 1.00 92.31 71 THR A O 1
ATOM 553 N N . ARG A 1 72 ? -17.446 -4.282 5.034 1.00 92.06 72 ARG A N 1
ATOM 554 C CA . ARG A 1 72 ? -18.904 -4.298 5.251 1.00 92.06 72 ARG A CA 1
ATOM 555 C C . ARG A 1 72 ? -19.457 -5.694 5.550 1.00 92.06 72 ARG A C 1
ATOM 557 O O . ARG A 1 72 ? -20.454 -5.789 6.258 1.00 92.06 72 ARG A O 1
ATOM 564 N N . TRP A 1 73 ? -18.841 -6.749 5.014 1.00 95.44 73 TRP A N 1
ATOM 565 C CA . TRP A 1 73 ? -19.256 -8.141 5.240 1.00 95.44 73 TRP A CA 1
ATOM 566 C C . TRP A 1 73 ? -18.367 -8.851 6.259 1.00 95.44 73 TRP A C 1
ATOM 568 O O . TRP A 1 73 ? -18.865 -9.624 7.072 1.00 95.44 73 TRP A O 1
ATOM 578 N N . ILE A 1 74 ? -17.059 -8.583 6.223 1.00 92.75 74 ILE A N 1
ATOM 579 C CA . ILE A 1 74 ? -16.066 -9.182 7.116 1.00 92.75 74 ILE A CA 1
ATOM 580 C C . ILE A 1 74 ? -15.459 -8.063 7.969 1.00 92.75 74 ILE A C 1
ATOM 582 O O . ILE A 1 74 ? -14.435 -7.479 7.595 1.00 92.75 74 ILE A O 1
ATOM 586 N N . PRO A 1 75 ? -16.084 -7.720 9.109 1.00 85.94 75 PRO A N 1
ATOM 587 C CA . PRO A 1 75 ? -15.544 -6.700 9.991 1.00 85.94 75 PRO A CA 1
ATOM 588 C C . PRO A 1 75 ? -14.162 -7.133 10.496 1.00 85.94 75 PRO A C 1
ATOM 590 O O . PRO A 1 75 ? -13.977 -8.274 10.915 1.00 85.94 75 PRO A O 1
ATOM 593 N N . LYS A 1 76 ? -13.203 -6.199 10.491 1.00 84.81 76 LYS A N 1
ATOM 594 C CA . LYS A 1 76 ? -11.804 -6.413 10.917 1.00 84.81 76 LYS A CA 1
ATOM 595 C C . LYS A 1 76 ? -10.991 -7.361 10.021 1.00 84.81 76 LYS A C 1
ATOM 597 O O . LYS A 1 76 ? -10.085 -8.033 10.514 1.00 84.81 76 LYS A O 1
ATOM 602 N N . ILE A 1 77 ? -11.276 -7.410 8.717 1.00 89.56 77 ILE A N 1
ATOM 603 C CA . ILE A 1 77 ? -10.389 -8.096 7.768 1.00 89.56 77 ILE A CA 1
ATOM 604 C C . ILE A 1 77 ? -8.958 -7.517 7.855 1.00 89.56 77 ILE A C 1
ATOM 606 O O . ILE A 1 77 ? -8.796 -6.296 7.798 1.00 89.56 77 ILE A O 1
ATOM 610 N N . PRO A 1 78 ? -7.908 -8.349 7.994 1.00 90.38 78 PRO A N 1
ATOM 611 C CA . PRO A 1 78 ? -6.536 -7.852 7.995 1.00 90.38 78 PRO A CA 1
ATOM 612 C C . PRO A 1 78 ? -6.181 -7.264 6.629 1.00 90.38 78 PRO A C 1
ATOM 614 O O . PRO A 1 78 ? -6.343 -7.943 5.611 1.00 90.38 78 PRO A O 1
ATOM 617 N N . PHE A 1 79 ? -5.652 -6.040 6.596 1.00 91.50 79 PHE A N 1
ATOM 618 C CA . PHE A 1 79 ? -5.351 -5.341 5.344 1.00 91.50 79 PHE A CA 1
ATOM 619 C C . PHE A 1 79 ? -4.332 -6.091 4.473 1.00 91.50 79 PHE A C 1
ATOM 621 O O . PHE A 1 79 ? -4.507 -6.174 3.257 1.00 91.50 79 PHE A O 1
ATOM 628 N N . VAL A 1 80 ? -3.343 -6.749 5.093 1.00 91.94 80 VAL A N 1
ATOM 629 C CA . VAL A 1 80 ? -2.393 -7.650 4.411 1.00 91.94 80 VAL A CA 1
ATOM 630 C C . VAL A 1 80 ? -3.094 -8.721 3.572 1.00 91.94 80 VAL A C 1
ATOM 632 O O . VAL A 1 80 ? -2.615 -9.052 2.492 1.00 91.94 80 VAL A O 1
ATOM 635 N N . THR A 1 81 ? -4.251 -9.228 4.009 1.00 92.88 81 THR A N 1
ATOM 636 C CA . THR A 1 81 ? -5.025 -10.220 3.241 1.00 92.88 81 THR A CA 1
ATOM 637 C C . THR A 1 81 ? -5.499 -9.631 1.917 1.00 92.88 81 THR A C 1
ATOM 639 O O . THR A 1 81 ? -5.384 -10.262 0.871 1.00 92.88 81 THR A O 1
ATOM 642 N N . VAL A 1 82 ? -6.003 -8.396 1.943 1.00 94.94 82 VAL A N 1
ATOM 643 C CA . VAL A 1 82 ? -6.469 -7.699 0.739 1.00 94.94 82 VAL A CA 1
ATOM 644 C C . VAL A 1 82 ? -5.294 -7.373 -0.180 1.00 94.94 82 VAL A C 1
ATOM 646 O O . VAL A 1 82 ? -5.368 -7.625 -1.382 1.00 94.94 82 VAL A O 1
ATOM 649 N N . LEU A 1 83 ? -4.186 -6.884 0.388 1.00 95.06 83 LEU A N 1
ATOM 650 C CA . LEU A 1 83 ? -2.949 -6.635 -0.354 1.00 95.06 83 LEU A CA 1
ATOM 651 C C . LEU A 1 83 ? -2.435 -7.900 -1.048 1.00 95.06 83 LEU A C 1
ATOM 653 O O . LEU A 1 83 ? -2.035 -7.827 -2.206 1.00 95.06 83 LEU A O 1
ATOM 657 N N . PHE A 1 84 ? -2.491 -9.056 -0.381 1.00 94.56 84 PHE A N 1
ATOM 658 C CA . PHE A 1 84 ? -2.093 -10.335 -0.963 1.00 94.56 84 PHE A CA 1
ATOM 659 C C . PHE A 1 84 ? -2.912 -10.684 -2.211 1.00 94.56 84 PHE A C 1
ATOM 661 O O . PHE A 1 84 ? -2.334 -11.059 -3.231 1.00 94.56 84 PHE A O 1
ATOM 668 N N . PHE A 1 85 ? -4.238 -10.524 -2.171 1.00 96.38 85 PHE A N 1
ATOM 669 C CA . PHE A 1 85 ? -5.089 -10.787 -3.335 1.00 96.38 85 PHE A CA 1
ATOM 670 C C . PHE A 1 85 ? -4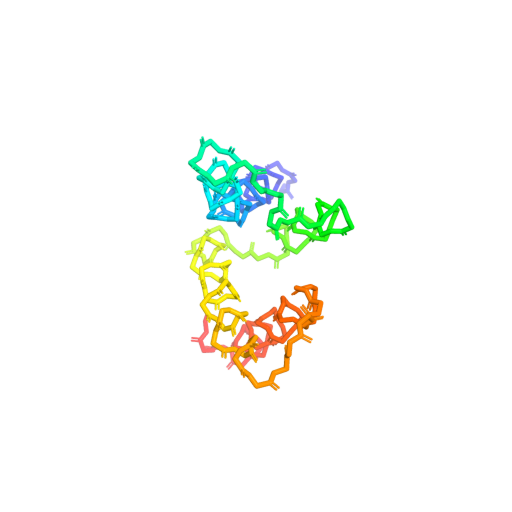.822 -9.817 -4.486 1.00 96.38 85 PHE A C 1
ATOM 672 O O . PHE A 1 85 ? -4.696 -10.250 -5.630 1.00 96.38 85 PHE A O 1
ATOM 679 N N . VAL A 1 86 ? -4.689 -8.522 -4.192 1.00 97.12 86 VAL A N 1
ATOM 680 C CA . VAL A 1 86 ? -4.392 -7.509 -5.215 1.00 97.12 86 VAL A CA 1
ATOM 681 C C . VAL A 1 86 ? -3.028 -7.756 -5.854 1.00 97.12 86 VAL A C 1
ATOM 683 O O . VAL A 1 86 ? -2.912 -7.751 -7.078 1.00 97.12 86 VAL A O 1
ATOM 686 N N . PHE A 1 87 ? -2.007 -8.033 -5.043 1.00 96.19 87 PHE A N 1
ATOM 687 C CA . PHE A 1 87 ? -0.667 -8.335 -5.533 1.00 96.19 87 PHE A CA 1
ATOM 688 C C . PHE A 1 87 ? -0.636 -9.628 -6.354 1.00 96.19 87 PHE A C 1
ATOM 690 O O . PHE A 1 87 ? -0.041 -9.655 -7.427 1.00 96.19 87 PHE A O 1
ATOM 697 N N . SER A 1 88 ? -1.321 -10.680 -5.902 1.00 96.69 88 SER A N 1
ATOM 698 C CA . SER A 1 88 ? -1.419 -11.939 -6.650 1.00 96.69 88 SER A CA 1
ATOM 699 C C . SER A 1 88 ? -2.116 -11.738 -7.997 1.00 96.69 88 SER A C 1
ATOM 701 O O . SER A 1 88 ? -1.641 -12.241 -9.010 1.00 96.69 88 SER A O 1
ATOM 703 N N . GLY A 1 89 ? -3.200 -10.956 -8.036 1.00 97.00 89 GLY A N 1
ATOM 704 C CA . GLY A 1 89 ? -3.878 -10.594 -9.283 1.00 97.00 89 GLY A CA 1
ATOM 705 C C . GLY A 1 89 ? -2.968 -9.822 -10.241 1.00 97.00 89 GLY A C 1
ATOM 706 O O . GLY A 1 89 ? -2.902 -10.153 -11.423 1.00 97.00 89 GLY A O 1
ATOM 707 N N . TYR A 1 90 ? -2.204 -8.855 -9.727 1.00 96.62 90 TYR A N 1
ATOM 708 C CA . TYR A 1 90 ? -1.184 -8.145 -10.502 1.00 96.62 90 TYR A CA 1
ATOM 709 C C . TYR A 1 90 ? -0.128 -9.100 -11.085 1.00 96.62 90 TYR A C 1
ATOM 711 O O . TYR A 1 90 ? 0.161 -9.033 -12.278 1.00 96.62 90 TYR A O 1
ATOM 719 N N . GLN A 1 91 ? 0.396 -10.033 -10.283 1.00 95.81 91 GLN A N 1
ATOM 720 C CA . GLN A 1 91 ? 1.376 -11.022 -10.748 1.00 95.81 91 GLN A CA 1
ATOM 721 C C . GLN A 1 91 ? 0.811 -11.928 -11.847 1.00 95.81 91 GLN A C 1
ATOM 723 O O . GLN A 1 91 ? 1.495 -12.191 -12.832 1.00 95.81 91 GLN A O 1
ATOM 728 N N . VAL A 1 92 ? -0.445 -12.372 -11.723 1.00 97.12 92 VAL A N 1
ATOM 729 C CA . VAL A 1 92 ? -1.111 -13.167 -12.768 1.00 97.12 92 VAL A CA 1
ATOM 730 C C . VAL A 1 92 ? -1.187 -12.393 -14.082 1.00 97.12 92 VAL A C 1
ATOM 732 O O . VAL A 1 92 ? -0.882 -12.955 -15.133 1.00 97.12 92 VAL A O 1
ATOM 735 N N . LEU A 1 93 ? -1.543 -11.107 -14.039 1.00 95.50 93 LEU A N 1
ATOM 736 C CA . LEU A 1 93 ? -1.631 -10.287 -15.245 1.00 95.50 93 LEU A CA 1
ATOM 737 C C . LEU A 1 93 ? -0.262 -10.100 -15.914 1.00 95.50 93 LEU A C 1
ATOM 739 O O . LEU A 1 93 ? -0.161 -10.323 -17.121 1.00 95.50 93 LEU A O 1
ATOM 743 N N . ILE A 1 94 ? 0.784 -9.802 -15.134 1.00 94.25 94 ILE A N 1
ATOM 744 C CA . ILE A 1 94 ? 2.174 -9.709 -15.618 1.00 94.25 94 ILE A CA 1
ATOM 745 C C . ILE A 1 94 ? 2.615 -11.026 -16.272 1.00 94.25 94 ILE A C 1
ATOM 747 O O . ILE A 1 94 ? 3.119 -11.031 -17.391 1.00 94.25 94 ILE A O 1
ATOM 751 N N . LEU A 1 95 ? 2.385 -12.165 -15.612 1.00 94.75 95 LEU A N 1
ATOM 752 C CA . LEU A 1 95 ? 2.779 -13.482 -16.130 1.00 94.75 95 LEU A CA 1
ATOM 753 C C . LEU A 1 95 ? 1.982 -13.904 -17.372 1.00 94.75 95 LEU A C 1
ATOM 755 O O . LEU A 1 95 ? 2.485 -14.670 -18.191 1.00 94.75 95 LEU A O 1
ATOM 759 N N . SER A 1 96 ? 0.752 -13.412 -17.520 1.00 95.75 96 SER A N 1
ATOM 760 C CA . SER A 1 96 ? -0.082 -13.657 -18.701 1.00 95.75 96 SER A CA 1
ATOM 761 C C . SER A 1 96 ? 0.252 -12.762 -19.903 1.00 95.75 96 SER A C 1
ATOM 763 O O . SER A 1 96 ? -0.261 -13.010 -20.992 1.00 95.75 96 SER A O 1
ATOM 765 N N . GLY A 1 97 ? 1.090 -11.732 -19.724 1.00 92.56 97 GLY A N 1
ATOM 766 C CA . GLY A 1 97 ? 1.393 -10.731 -20.754 1.00 92.56 97 GLY A CA 1
ATOM 767 C C . GLY A 1 97 ? 0.250 -9.747 -21.030 1.00 92.56 97 GLY A C 1
ATOM 768 O O . GLY A 1 97 ? 0.230 -9.108 -22.078 1.00 92.56 97 GLY A O 1
ATOM 769 N N . ALA A 1 98 ? -0.722 -9.646 -20.117 1.00 90.25 98 ALA A N 1
ATOM 770 C CA . ALA A 1 98 ? -1.829 -8.690 -20.200 1.00 90.25 98 ALA A CA 1
ATOM 771 C C . ALA A 1 98 ? -1.449 -7.283 -19.694 1.00 90.25 98 ALA A C 1
ATOM 773 O O . ALA A 1 98 ? -2.256 -6.358 -19.804 1.00 90.25 98 ALA A O 1
ATOM 774 N N . LEU A 1 99 ? -0.253 -7.153 -19.114 1.00 82.69 99 LEU A N 1
ATOM 775 C CA . LEU A 1 99 ? 0.323 -5.959 -18.503 1.00 82.69 99 LEU A CA 1
ATOM 776 C C . LEU A 1 99 ? 1.776 -5.783 -18.953 1.00 82.69 99 LEU A C 1
ATOM 778 O O . LEU A 1 99 ? 2.457 -6.823 -19.118 1.00 82.69 99 LEU A O 1
#

Radius of gyration: 14.22 Å; chains: 1; bounding box: 42×28×36 Å

pLDDT: mean 90.32, std 9.96, range [43.47, 97.44]

Foldseek 3Di:
DPPVLVVQLVLQLCLLCVVVVVVQVCCCPPVVDGPADPVCVVVRSVLSSVDGNVCRNVLSVVLVVVCVVCCVPVPPDHSVVSSVVSSVVVVVCVVVVVD

Organism: NCBI:txid1179814